Protein AF-A0A522S4I1-F1 (afdb_monomer_lite)

Radius of gyration: 24.03 Å; chains: 1; bounding box: 48×28×62 Å

Foldseek 3Di:
DLVLLVLCLPCVPDPVSPVVSVVVVVVVVVVCVVVPLVVQLLPDDPVCNVVSSVVVVVVVVVCVVCLVVVLVVLCVVPNSNSSSVVVSVVVVVVVVVVVPDDDGQPWDKDKAAQDDQDPDDQVVLQVVLCPFWFFPGWGGDSVRRIIITGGRPVTDDVVVNNVSSVVD

Sequence (168 aa):
LAASQILLGTAPGNLYIVLGADILFFSGFNIMEASLPSLITKTAPPDAKGTASGIYSSSQFLGIFVGGVVGGWAHQAGGAAGLFAFTTALAVVWIVVAASMKPPRYLASKLIRISDRSCEDADTLAARLRRLPGVAEAVVVSEEGLAYLKVDSKIFDPAVAESLVREA

pLDDT: mean 82.64, std 10.59, range [49.53, 96.81]

Structure (mmCIF, N/CA/C/O backbone):
data_AF-A0A522S4I1-F1
#
_entry.id   AF-A0A522S4I1-F1
#
loop_
_atom_site.group_PDB
_atom_site.id
_atom_site.type_symbol
_atom_site.label_atom_id
_atom_site.label_alt_id
_atom_site.label_comp_id
_atom_site.label_asym_id
_atom_site.label_entity_id
_atom_site.label_seq_id
_atom_site.pdbx_PDB_ins_code
_atom_site.Cartn_x
_atom_site.Cartn_y
_atom_site.Cartn_z
_atom_site.occupancy
_atom_site.B_iso_or_equiv
_atom_site.auth_seq_id
_atom_site.auth_comp_id
_atom_site.auth_asym_id
_atom_site.auth_atom_id
_atom_site.pdbx_PDB_model_num
ATOM 1 N N . LEU A 1 1 ? 3.969 7.335 -9.122 1.00 86.00 1 LEU A N 1
ATOM 2 C CA . LEU A 1 1 ? 4.625 6.056 -9.484 1.00 86.00 1 LEU A CA 1
ATOM 3 C C . LEU A 1 1 ? 4.650 5.843 -10.996 1.00 86.00 1 LEU A C 1
ATOM 5 O O . LEU A 1 1 ? 5.721 5.973 -11.557 1.00 86.00 1 LEU A O 1
ATOM 9 N N . ALA A 1 2 ? 3.524 5.620 -11.688 1.00 89.06 2 ALA A N 1
ATOM 10 C CA . ALA A 1 2 ? 3.544 5.431 -13.152 1.00 89.06 2 ALA A CA 1
ATOM 11 C C . ALA A 1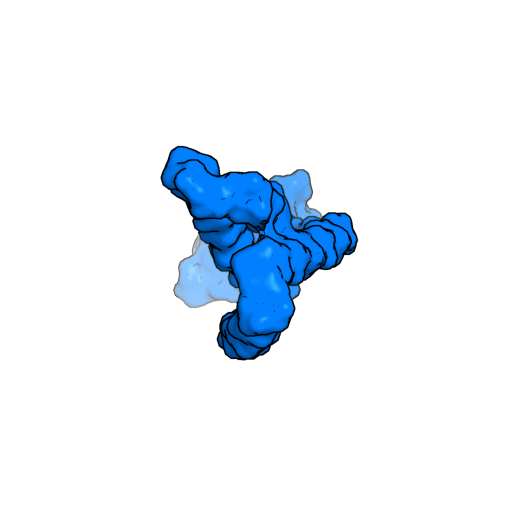 2 ? 4.221 6.599 -13.907 1.00 89.06 2 ALA A C 1
ATOM 13 O O . ALA A 1 2 ? 5.110 6.377 -14.719 1.00 89.06 2 ALA A O 1
ATOM 14 N N . ALA A 1 3 ? 3.884 7.848 -13.562 1.00 89.75 3 ALA A N 1
ATOM 15 C CA . ALA A 1 3 ? 4.497 9.031 -14.173 1.00 89.75 3 ALA A CA 1
ATOM 16 C C . ALA A 1 3 ? 6.024 9.111 -13.977 1.00 89.75 3 ALA A C 1
ATOM 18 O O . ALA A 1 3 ? 6.733 9.472 -14.910 1.00 89.75 3 ALA A O 1
ATOM 19 N N . SER A 1 4 ? 6.546 8.746 -12.798 1.00 90.25 4 SER A N 1
ATOM 20 C CA . SER A 1 4 ? 7.995 8.764 -12.563 1.00 90.25 4 SER A CA 1
ATOM 21 C C . SER A 1 4 ? 8.720 7.666 -13.340 1.00 90.25 4 SER A C 1
ATOM 23 O O . SER A 1 4 ? 9.789 7.925 -13.880 1.00 90.25 4 SER A O 1
ATOM 25 N N . GLN A 1 5 ? 8.125 6.476 -13.475 1.00 88.19 5 GLN A N 1
ATOM 26 C CA . GLN A 1 5 ? 8.699 5.399 -14.293 1.00 88.19 5 GLN A CA 1
ATOM 27 C C . GLN A 1 5 ? 8.731 5.762 -15.787 1.00 88.19 5 GLN A C 1
ATOM 29 O O . GLN A 1 5 ? 9.721 5.494 -16.462 1.00 88.19 5 GLN A O 1
ATOM 34 N N . ILE A 1 6 ? 7.697 6.447 -16.288 1.00 88.06 6 ILE A N 1
ATOM 35 C CA . ILE A 1 6 ? 7.674 6.957 -17.666 1.00 88.06 6 ILE A CA 1
ATOM 36 C C . ILE A 1 6 ? 8.783 7.995 -17.881 1.00 88.06 6 ILE A C 1
ATOM 38 O O . ILE A 1 6 ? 9.507 7.901 -18.869 1.00 88.06 6 ILE A O 1
ATOM 42 N N . LEU A 1 7 ? 8.954 8.954 -16.959 1.00 86.69 7 LEU A N 1
ATOM 43 C CA . LEU A 1 7 ? 10.023 9.960 -17.055 1.00 86.69 7 LEU A CA 1
ATOM 44 C C . LEU A 1 7 ? 11.423 9.329 -17.081 1.00 86.69 7 LEU A C 1
ATOM 46 O O . LEU A 1 7 ? 12.274 9.764 -17.854 1.00 86.69 7 LEU A O 1
ATOM 50 N N . LEU A 1 8 ? 11.659 8.301 -16.262 1.00 85.19 8 LEU A N 1
ATOM 51 C CA . LEU A 1 8 ? 12.936 7.581 -16.248 1.00 85.19 8 LEU A CA 1
ATOM 52 C C . LEU A 1 8 ? 13.189 6.815 -17.556 1.00 85.19 8 LEU A C 1
ATOM 54 O O . LEU A 1 8 ? 14.333 6.706 -17.995 1.00 85.19 8 LEU A O 1
ATOM 58 N N . GLY A 1 9 ? 12.129 6.328 -18.206 1.00 82.44 9 GLY A N 1
ATOM 59 C CA . GLY A 1 9 ? 12.222 5.612 -19.477 1.00 82.44 9 GLY A CA 1
ATOM 60 C C . GLY A 1 9 ? 12.544 6.491 -20.692 1.00 82.44 9 GLY A C 1
ATOM 61 O O . GLY A 1 9 ? 13.127 5.988 -21.650 1.00 82.44 9 GLY A O 1
ATOM 62 N N . THR A 1 10 ? 12.189 7.783 -20.688 1.00 80.88 10 THR A N 1
ATOM 63 C CA . THR A 1 10 ? 12.334 8.650 -21.876 1.00 80.88 10 THR A CA 1
ATOM 64 C C . THR A 1 10 ? 13.685 9.351 -21.993 1.00 80.88 10 THR A C 1
ATOM 66 O O . THR A 1 10 ? 14.103 9.662 -23.108 1.00 80.88 10 THR A O 1
ATOM 69 N N . ALA A 1 11 ? 14.383 9.609 -20.884 1.00 73.12 11 ALA A N 1
ATOM 70 C CA . ALA A 1 11 ? 15.645 10.355 -20.903 1.00 73.12 11 ALA A CA 1
ATOM 71 C C . ALA A 1 11 ? 16.652 9.874 -19.837 1.00 73.12 11 ALA A C 1
ATOM 73 O O . ALA A 1 11 ? 17.042 10.654 -18.963 1.00 73.12 11 ALA A O 1
ATOM 74 N N . PRO A 1 12 ? 17.147 8.622 -19.926 1.00 67.38 12 PRO A N 1
ATOM 75 C CA . PRO A 1 12 ? 18.047 8.037 -18.924 1.00 67.38 12 PRO A CA 1
ATOM 76 C C . PRO A 1 12 ? 19.402 8.759 -18.787 1.00 67.38 12 PRO A C 1
ATOM 78 O O . PRO A 1 12 ? 20.116 8.540 -17.815 1.00 67.38 12 PRO A O 1
ATOM 81 N N . GLY A 1 13 ? 19.771 9.625 -19.739 1.00 75.12 13 GLY A N 1
ATOM 82 C CA . GLY A 1 13 ? 21.031 10.377 -19.724 1.00 75.12 13 GLY A CA 1
ATOM 83 C C . GLY A 1 13 ? 20.967 11.775 -19.095 1.00 75.12 13 GLY A C 1
ATOM 84 O O . GLY A 1 13 ? 22.007 12.417 -18.967 1.00 75.12 13 GLY A O 1
ATOM 85 N N . ASN A 1 14 ? 19.785 12.284 -18.724 1.00 87.38 14 ASN A N 1
ATOM 86 C CA . ASN A 1 14 ? 19.652 13.628 -18.154 1.00 87.38 14 ASN A CA 1
ATOM 87 C C . ASN A 1 14 ? 19.507 13.564 -16.629 1.00 87.38 14 ASN A C 1
ATOM 89 O O . ASN A 1 14 ? 18.448 13.210 -16.110 1.00 87.38 14 ASN A O 1
ATOM 93 N N . LEU A 1 15 ? 20.560 13.979 -15.920 1.00 88.88 15 LEU A N 1
ATOM 94 C CA . LEU A 1 15 ? 20.613 13.968 -14.458 1.00 88.88 15 LEU A CA 1
ATOM 95 C C . LEU A 1 15 ? 19.425 14.695 -13.806 1.00 88.88 15 LEU A C 1
ATOM 97 O O . LEU A 1 15 ? 18.869 14.196 -12.834 1.00 88.88 15 LEU A O 1
ATOM 101 N N . TYR A 1 16 ? 18.998 15.843 -14.341 1.00 90.56 16 TYR A N 1
ATOM 102 C CA . TYR A 1 16 ? 17.886 16.604 -13.763 1.00 90.56 16 TYR A CA 1
ATOM 103 C C . TYR A 1 16 ? 16.550 15.864 -13.887 1.00 90.56 16 TYR A C 1
ATOM 105 O O . TYR A 1 16 ? 15.728 15.928 -12.973 1.00 90.56 16 TYR A O 1
ATOM 113 N N . ILE A 1 17 ? 16.343 15.141 -14.992 1.00 88.88 17 ILE A N 1
ATOM 114 C CA . ILE A 1 17 ? 15.132 14.335 -15.201 1.00 88.88 17 ILE A CA 1
ATOM 115 C C . ILE A 1 17 ? 15.133 13.138 -14.254 1.00 88.88 17 ILE A C 1
ATOM 117 O O . ILE A 1 17 ? 14.112 12.878 -13.622 1.00 88.88 17 ILE A O 1
ATOM 121 N N . VAL A 1 18 ? 16.273 12.458 -14.110 1.00 89.81 18 VAL A N 1
ATOM 122 C CA . VAL A 1 18 ? 16.418 11.328 -13.180 1.00 89.81 18 VAL A CA 1
ATOM 123 C C . VAL A 1 18 ? 16.136 11.774 -11.745 1.00 89.81 18 VAL A C 1
ATOM 125 O O . VAL A 1 18 ? 15.261 11.209 -11.096 1.00 89.81 18 VAL A O 1
ATOM 128 N N . LEU A 1 19 ? 16.775 12.855 -11.285 1.00 92.50 19 LEU A N 1
ATOM 129 C CA . LEU A 1 19 ? 16.555 13.392 -9.938 1.00 92.50 19 LEU A CA 1
ATOM 130 C C . LEU A 1 19 ? 15.096 13.807 -9.707 1.00 92.50 19 L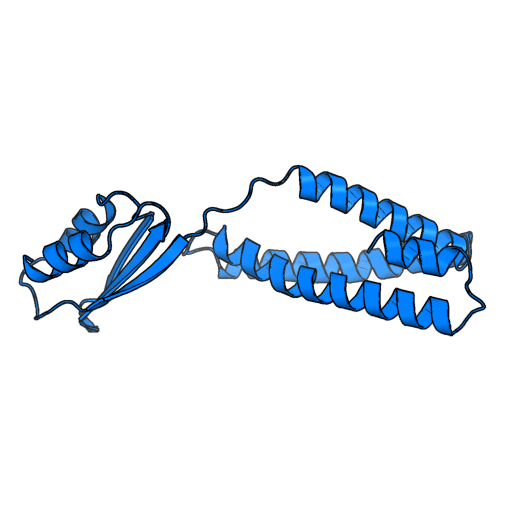EU A C 1
ATOM 132 O O . LEU A 1 19 ? 14.513 13.482 -8.674 1.00 92.50 19 LEU A O 1
ATOM 136 N N . GLY A 1 20 ? 14.484 14.505 -10.668 1.00 92.94 20 GLY A N 1
ATOM 137 C CA . GLY A 1 20 ? 13.079 14.901 -10.571 1.00 92.94 20 GLY A CA 1
ATOM 138 C C . GLY A 1 20 ? 12.130 13.700 -10.520 1.00 92.94 20 GLY A C 1
ATOM 139 O O . GLY A 1 20 ? 11.173 13.691 -9.740 1.00 92.94 20 GLY A O 1
ATOM 140 N N . ALA A 1 21 ? 12.404 12.665 -11.315 1.00 92.12 21 ALA A N 1
ATOM 141 C CA . ALA A 1 21 ? 11.610 11.446 -11.337 1.00 92.12 21 ALA A CA 1
ATOM 142 C C . ALA A 1 21 ? 11.771 10.617 -10.055 1.00 92.12 21 ALA A C 1
ATOM 144 O O . ALA A 1 21 ? 10.770 10.099 -9.554 1.00 92.12 21 ALA A O 1
ATOM 145 N N . ASP A 1 22 ? 12.976 10.546 -9.488 1.00 91.50 22 ASP A N 1
ATOM 146 C CA . ASP A 1 22 ? 13.237 9.870 -8.215 1.00 91.50 22 ASP A CA 1
ATOM 147 C C . ASP A 1 22 ? 12.523 10.564 -7.059 1.00 91.50 22 ASP A C 1
ATOM 149 O O . ASP A 1 22 ? 11.850 9.898 -6.273 1.00 91.50 22 ASP A O 1
ATOM 153 N N . ILE A 1 23 ? 12.568 11.899 -6.992 1.00 95.19 23 ILE A N 1
ATOM 154 C CA . ILE A 1 23 ? 11.800 12.662 -5.995 1.00 95.19 23 ILE A CA 1
ATOM 155 C C . ILE A 1 23 ? 10.311 12.326 -6.120 1.00 95.19 23 ILE A C 1
ATOM 157 O O . ILE A 1 23 ? 9.669 11.962 -5.134 1.00 95.19 23 ILE A O 1
ATOM 161 N N . LEU A 1 24 ? 9.763 12.369 -7.337 1.00 94.19 24 LEU A N 1
ATOM 162 C CA . LEU A 1 24 ? 8.359 12.043 -7.579 1.00 94.19 24 LEU A CA 1
ATOM 163 C C . LEU A 1 24 ? 8.020 10.588 -7.206 1.00 94.19 24 LEU A C 1
ATOM 165 O O . LEU A 1 24 ? 6.930 10.311 -6.690 1.00 94.19 24 LEU A O 1
ATOM 169 N N . PHE A 1 25 ? 8.933 9.651 -7.466 1.00 93.75 25 PHE A N 1
ATOM 170 C CA . PHE A 1 25 ? 8.782 8.253 -7.082 1.00 93.75 25 PHE A CA 1
ATOM 171 C C . PHE A 1 25 ? 8.767 8.099 -5.561 1.00 93.75 25 PHE A C 1
ATOM 173 O O . PHE A 1 25 ? 7.787 7.578 -5.030 1.00 93.75 25 PHE A O 1
ATOM 180 N N . PHE A 1 26 ? 9.796 8.590 -4.868 1.00 93.81 26 PHE A N 1
ATOM 181 C CA . PHE A 1 26 ? 9.931 8.462 -3.420 1.00 93.81 26 PHE A CA 1
ATOM 182 C C . PHE A 1 26 ? 8.812 9.178 -2.675 1.00 93.81 26 PHE A C 1
ATOM 184 O O . PHE A 1 26 ? 8.279 8.608 -1.727 1.00 93.81 26 PHE A O 1
ATOM 191 N N . SER A 1 27 ? 8.394 10.372 -3.097 1.00 94.94 27 SER A N 1
ATOM 192 C CA . SER A 1 27 ? 7.253 11.050 -2.472 1.00 94.94 27 SER A CA 1
ATOM 193 C C . SER A 1 27 ? 5.976 10.215 -2.581 1.00 94.94 27 SER A C 1
ATOM 195 O O . SER A 1 27 ? 5.300 9.988 -1.579 1.00 94.94 27 SER A O 1
ATOM 197 N N . GLY A 1 28 ? 5.663 9.697 -3.774 1.00 92.25 28 GLY A N 1
ATOM 198 C CA . GLY A 1 28 ? 4.491 8.840 -3.966 1.00 92.25 28 GLY A CA 1
ATOM 199 C C . GLY A 1 28 ? 4.587 7.515 -3.204 1.00 92.25 28 GLY A C 1
ATOM 200 O O . GLY A 1 28 ? 3.603 7.073 -2.614 1.00 92.25 28 GLY A O 1
ATOM 201 N N . PHE A 1 29 ? 5.771 6.903 -3.193 1.00 92.06 29 PHE A N 1
ATOM 202 C CA . PHE A 1 29 ? 6.043 5.660 -2.481 1.00 92.06 29 PHE A CA 1
ATOM 203 C C . PHE A 1 29 ? 5.883 5.829 -0.969 1.00 92.06 29 PHE A C 1
ATOM 205 O O . PHE A 1 29 ? 5.112 5.086 -0.379 1.00 92.06 29 PHE A O 1
ATOM 212 N N . ASN A 1 30 ? 6.507 6.842 -0.360 1.00 93.50 30 ASN A N 1
ATOM 213 C CA . ASN A 1 30 ? 6.418 7.088 1.084 1.00 93.50 30 ASN A CA 1
ATOM 214 C C . ASN A 1 30 ? 4.974 7.350 1.534 1.00 93.50 30 ASN A C 1
ATOM 216 O O . ASN A 1 30 ? 4.536 6.834 2.561 1.00 93.50 30 ASN A O 1
ATOM 220 N N . ILE A 1 31 ? 4.202 8.118 0.754 1.00 92.25 31 ILE A N 1
ATOM 221 C CA . ILE A 1 31 ? 2.781 8.350 1.054 1.00 92.25 31 ILE A CA 1
ATOM 222 C C . ILE A 1 31 ? 2.006 7.028 1.013 1.00 92.25 31 ILE A C 1
ATOM 224 O O . ILE A 1 31 ? 1.209 6.746 1.910 1.00 92.25 31 ILE A O 1
ATOM 228 N N . MET A 1 32 ? 2.230 6.212 -0.018 1.00 90.00 32 MET A N 1
ATOM 229 C CA . MET A 1 32 ? 1.557 4.923 -0.173 1.00 90.00 32 MET A CA 1
ATOM 230 C C . MET A 1 32 ? 1.960 3.930 0.927 1.00 90.00 32 MET A C 1
ATOM 232 O O . MET A 1 32 ? 1.088 3.289 1.513 1.00 90.00 32 MET A O 1
ATOM 236 N N . GLU A 1 33 ? 3.249 3.851 1.251 1.00 90.44 33 GLU A N 1
ATOM 237 C CA . GLU A 1 33 ? 3.807 2.985 2.291 1.00 90.44 33 GLU A CA 1
ATOM 238 C C . GLU A 1 33 ? 3.299 3.366 3.683 1.00 90.44 33 GLU A C 1
ATOM 240 O O . GLU A 1 33 ? 2.972 2.482 4.467 1.00 90.44 33 GLU A O 1
ATOM 245 N N . ALA A 1 34 ? 3.133 4.657 3.981 1.00 88.50 34 ALA A N 1
ATOM 246 C CA . ALA A 1 34 ? 2.512 5.092 5.232 1.00 88.50 34 ALA A CA 1
ATOM 247 C C . ALA A 1 34 ? 0.995 4.814 5.265 1.00 88.50 34 ALA A C 1
ATOM 249 O O . ALA A 1 34 ? 0.419 4.526 6.319 1.00 88.50 34 ALA A O 1
ATOM 250 N N . SER A 1 35 ? 0.326 4.893 4.112 1.00 88.00 35 SER A N 1
ATOM 251 C CA . SER A 1 35 ? -1.133 4.766 4.025 1.00 88.00 35 SER A CA 1
ATOM 252 C C . SER A 1 35 ? -1.614 3.315 4.107 1.00 88.00 35 SER A C 1
ATOM 254 O O . SER A 1 35 ? -2.602 3.046 4.788 1.00 88.00 35 SER A O 1
ATOM 256 N N . LEU A 1 36 ? -0.938 2.365 3.453 1.00 87.62 36 LEU A N 1
ATOM 257 C CA . LEU A 1 36 ? -1.388 0.967 3.369 1.00 87.62 36 LEU A CA 1
ATOM 258 C C . LEU A 1 36 ? -1.500 0.259 4.739 1.00 87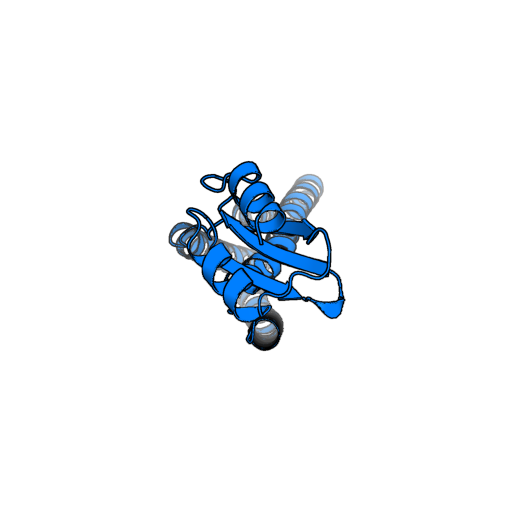.62 36 LEU A C 1
ATOM 260 O O . LEU A 1 36 ? -2.580 -0.265 5.029 1.00 87.62 36 LEU A O 1
ATOM 264 N N . PRO A 1 37 ? -0.490 0.296 5.633 1.00 86.31 37 PRO A N 1
ATOM 265 C CA . PRO A 1 37 ? -0.596 -0.285 6.973 1.00 86.31 37 PRO A CA 1
ATOM 266 C C . PRO A 1 37 ? -1.690 0.392 7.806 1.00 86.31 37 PRO A C 1
ATOM 268 O O . PRO A 1 37 ? -2.419 -0.263 8.557 1.00 86.31 37 PRO A O 1
ATOM 271 N N . SER A 1 38 ? -1.849 1.713 7.650 1.00 86.12 38 SER A N 1
ATOM 272 C CA . SER A 1 38 ? -2.908 2.466 8.330 1.00 86.12 38 SER A CA 1
ATOM 273 C C . SER A 1 38 ? -4.295 2.007 7.880 1.00 86.12 38 SER A C 1
ATOM 275 O O . SER A 1 38 ? -5.184 1.819 8.709 1.00 86.12 38 SER A O 1
ATOM 277 N N . LEU A 1 39 ? -4.490 1.786 6.579 1.00 84.94 39 LEU A N 1
ATOM 278 C CA . LEU A 1 39 ? -5.757 1.307 6.030 1.00 84.94 39 LEU A CA 1
ATOM 279 C C . LEU A 1 39 ? -6.068 -0.112 6.511 1.00 84.94 39 LEU A C 1
ATOM 281 O O . LEU A 1 39 ? -7.184 -0.354 6.961 1.00 84.94 39 LEU A O 1
ATOM 285 N N . ILE A 1 40 ? -5.083 -1.012 6.489 1.00 86.94 40 ILE A N 1
ATOM 286 C CA . ILE A 1 40 ? -5.240 -2.411 6.918 1.00 86.94 40 ILE A CA 1
ATOM 287 C C . ILE A 1 40 ? -5.619 -2.498 8.396 1.00 86.94 40 ILE A C 1
ATOM 289 O O . ILE A 1 40 ? -6.543 -3.218 8.763 1.00 86.94 40 ILE A O 1
ATOM 293 N N . THR A 1 41 ? -4.963 -1.723 9.259 1.00 82.00 41 THR A N 1
ATOM 294 C CA . THR A 1 41 ? -5.279 -1.725 10.698 1.00 82.00 41 THR A CA 1
ATOM 295 C C . THR A 1 41 ? -6.602 -1.027 11.031 1.00 82.00 41 THR A C 1
ATOM 297 O O . THR A 1 41 ? -7.196 -1.323 12.072 1.00 82.00 41 THR A O 1
ATOM 300 N N . LYS A 1 42 ? -7.088 -0.127 10.162 1.00 76.25 42 LYS A N 1
ATOM 301 C CA . LYS A 1 42 ? -8.411 0.515 10.279 1.00 76.25 42 LYS A CA 1
ATOM 302 C C . LYS A 1 42 ? -9.561 -0.364 9.790 1.00 76.25 42 LYS A C 1
ATOM 304 O O . LYS A 1 42 ? -10.666 -0.216 10.302 1.00 76.25 42 LYS A O 1
ATOM 309 N N . THR A 1 43 ? -9.331 -1.231 8.807 1.00 78.12 43 THR A N 1
ATOM 310 C CA . THR A 1 43 ? -10.354 -2.148 8.275 1.00 78.12 43 THR A CA 1
ATOM 311 C C . THR A 1 43 ? -10.367 -3.502 8.976 1.00 78.12 43 THR A C 1
ATOM 313 O O . THR A 1 43 ? -11.376 -4.201 8.913 1.00 78.12 43 THR A O 1
ATOM 316 N N . ALA A 1 44 ? -9.279 -3.871 9.656 1.00 80.31 44 ALA A N 1
ATOM 317 C CA . ALA A 1 44 ? -9.202 -5.109 10.414 1.00 80.31 44 ALA A CA 1
ATOM 318 C C . ALA A 1 44 ? -10.110 -5.089 11.666 1.00 80.31 44 ALA A C 1
ATOM 320 O O . ALA A 1 44 ? -10.167 -4.071 12.370 1.00 80.31 44 ALA A O 1
ATOM 321 N N . PRO A 1 45 ? -10.758 -6.226 11.992 1.00 72.50 45 PRO A N 1
ATOM 322 C CA . PRO A 1 45 ? -11.425 -6.437 13.275 1.00 72.50 45 PRO A CA 1
ATOM 323 C C . PRO A 1 45 ? -10.488 -6.142 14.462 1.00 72.50 45 PRO A C 1
ATOM 325 O O . PRO A 1 45 ? -9.284 -6.395 14.348 1.00 72.50 45 PRO A O 1
ATOM 328 N N . PRO A 1 46 ? -10.990 -5.614 15.597 1.00 71.75 46 PRO A N 1
ATOM 329 C CA . PRO A 1 46 ? -10.159 -5.244 16.749 1.00 71.75 46 PRO A CA 1
ATOM 330 C C . PRO A 1 46 ? -9.259 -6.372 17.266 1.00 71.75 46 PRO A C 1
ATOM 332 O O . PRO A 1 46 ? -8.109 -6.118 17.619 1.00 71.75 46 PRO A O 1
ATOM 335 N N . ASP A 1 47 ? -9.775 -7.595 17.257 1.00 78.69 47 ASP A N 1
ATOM 336 C CA . ASP A 1 47 ? -9.143 -8.846 17.677 1.00 78.69 47 ASP A CA 1
ATOM 337 C C . ASP A 1 47 ? -8.131 -9.398 16.656 1.00 78.69 47 ASP A C 1
ATOM 339 O O . ASP A 1 47 ? -7.222 -10.139 17.023 1.00 78.69 47 ASP A O 1
ATOM 343 N N . ALA A 1 48 ? -8.225 -8.995 15.385 1.00 80.75 48 ALA A N 1
ATOM 344 C CA . ALA A 1 48 ? -7.398 -9.515 14.293 1.00 80.75 48 ALA A CA 1
ATOM 345 C C . ALA A 1 48 ? -6.378 -8.507 13.730 1.00 80.75 48 ALA A C 1
ATOM 347 O O . ALA A 1 48 ? -5.714 -8.793 12.729 1.00 80.75 48 ALA A O 1
ATOM 348 N N . LYS A 1 49 ? -6.205 -7.333 14.355 1.00 82.06 49 LYS A N 1
ATOM 349 C CA . LYS A 1 49 ? -5.264 -6.295 13.884 1.00 82.06 49 LYS A CA 1
ATOM 350 C C . LYS A 1 49 ? -3.824 -6.798 13.747 1.00 82.06 49 LYS A C 1
ATOM 352 O O . LYS A 1 49 ? -3.158 -6.468 12.767 1.00 82.06 49 LYS A O 1
ATOM 357 N N . GLY A 1 50 ? -3.360 -7.606 14.706 1.00 85.25 50 GLY A N 1
ATOM 358 C CA . GLY A 1 50 ? -2.021 -8.203 14.679 1.00 85.25 50 GLY A CA 1
ATOM 359 C C . GLY A 1 50 ? -1.839 -9.154 13.495 1.00 85.25 50 GLY A C 1
ATOM 360 O O . GLY A 1 50 ? -0.885 -9.016 12.734 1.00 85.25 50 GLY A O 1
ATOM 361 N N . THR A 1 51 ? -2.806 -10.049 13.272 1.00 88.19 51 THR A N 1
ATOM 362 C CA . THR A 1 51 ? -2.816 -10.973 12.127 1.00 88.19 51 THR A CA 1
ATOM 363 C C . THR A 1 51 ? -2.855 -10.227 10.797 1.00 88.19 51 THR A C 1
ATOM 365 O O . THR A 1 51 ? -2.093 -10.553 9.889 1.00 88.19 51 THR A O 1
ATOM 368 N N . ALA A 1 52 ? -3.684 -9.185 10.683 1.00 88.00 52 ALA A N 1
ATOM 369 C CA . ALA A 1 52 ? -3.763 -8.359 9.480 1.00 88.00 52 ALA A CA 1
ATOM 370 C C . ALA A 1 52 ? -2.428 -7.654 9.178 1.00 88.00 52 ALA A C 1
ATOM 372 O O . ALA A 1 52 ? -1.973 -7.654 8.034 1.00 88.00 52 ALA A O 1
ATOM 373 N N . SER A 1 53 ? -1.765 -7.118 10.209 1.00 88.25 53 SER A N 1
ATOM 374 C CA . SER A 1 53 ? -0.422 -6.545 10.073 1.00 88.25 53 SER A CA 1
ATOM 375 C C . SER A 1 53 ? 0.615 -7.597 9.668 1.00 88.25 53 SER A C 1
ATOM 377 O O . SER A 1 53 ? 1.472 -7.314 8.836 1.00 88.25 53 SER A O 1
ATOM 379 N N . GLY A 1 54 ? 0.527 -8.815 10.210 1.00 91.50 54 GLY A N 1
ATOM 380 C CA . GLY A 1 54 ? 1.408 -9.925 9.840 1.00 91.50 54 GLY A CA 1
ATOM 381 C C . GLY A 1 54 ? 1.262 -10.322 8.369 1.00 91.50 54 GLY A C 1
ATOM 382 O O . GLY A 1 54 ? 2.258 -10.384 7.650 1.00 91.50 54 GLY A O 1
ATOM 383 N N . ILE A 1 55 ? 0.024 -10.503 7.893 1.00 92.94 55 ILE A N 1
ATOM 384 C CA . ILE A 1 55 ? -0.271 -10.810 6.481 1.00 92.94 55 ILE A CA 1
ATOM 385 C C . ILE A 1 55 ? 0.261 -9.704 5.562 1.00 92.94 55 ILE A C 1
ATOM 387 O O . ILE A 1 55 ? 0.840 -10.006 4.514 1.00 92.94 55 ILE A O 1
ATOM 391 N N . TYR A 1 56 ? 0.104 -8.435 5.955 1.00 91.81 56 TYR A N 1
ATOM 392 C CA . TYR A 1 56 ? 0.671 -7.307 5.217 1.00 91.81 56 TYR A CA 1
ATOM 393 C C . TYR A 1 56 ? 2.194 -7.416 5.094 1.00 91.81 56 TYR A C 1
ATOM 395 O O . TYR A 1 56 ? 2.709 -7.385 3.978 1.00 91.81 56 TYR A O 1
ATOM 403 N N . SER A 1 57 ? 2.911 -7.612 6.204 1.00 92.94 57 SER A N 1
ATOM 404 C CA . SER A 1 57 ? 4.373 -7.725 6.187 1.00 92.94 57 SER A CA 1
ATOM 405 C C . SER A 1 57 ? 4.855 -8.928 5.373 1.00 92.94 57 SER A C 1
ATOM 407 O O . SER A 1 57 ? 5.776 -8.790 4.569 1.00 92.94 57 SER A O 1
ATOM 409 N N . SER A 1 58 ? 4.215 -10.095 5.500 1.00 95.50 58 SER A N 1
ATOM 410 C CA . SER A 1 58 ? 4.541 -11.265 4.671 1.00 95.50 58 SER A CA 1
ATOM 411 C C . SER A 1 58 ? 4.330 -10.989 3.181 1.00 95.50 58 SER A C 1
ATOM 413 O O . SER A 1 58 ? 5.185 -11.332 2.364 1.00 95.50 58 SER A O 1
ATOM 415 N N . SER A 1 59 ? 3.230 -10.319 2.827 1.00 95.25 59 SER A N 1
ATOM 416 C CA . SER A 1 59 ? 2.945 -9.920 1.444 1.00 95.25 59 SER A CA 1
ATOM 417 C C . SER A 1 59 ? 3.954 -8.890 0.928 1.00 95.25 59 SER A C 1
ATOM 419 O O . SER A 1 59 ? 4.353 -8.959 -0.232 1.00 95.25 59 SER A O 1
ATOM 421 N N . GLN A 1 60 ? 4.411 -7.968 1.782 1.00 94.50 60 GLN A N 1
ATOM 422 C CA . GLN A 1 60 ? 5.433 -6.975 1.446 1.00 94.50 60 GLN A CA 1
ATOM 423 C C . GLN A 1 60 ? 6.772 -7.648 1.137 1.00 94.50 60 GLN A C 1
ATOM 425 O O . GLN A 1 60 ? 7.357 -7.380 0.089 1.00 94.50 60 GLN A O 1
ATOM 430 N N . PHE A 1 61 ? 7.235 -8.565 1.991 1.00 94.88 61 PHE A N 1
ATOM 431 C CA . PHE A 1 61 ? 8.473 -9.308 1.740 1.00 94.88 61 PHE A CA 1
ATOM 432 C C . PHE A 1 61 ? 8.379 -10.184 0.492 1.00 94.88 61 PHE A C 1
ATOM 434 O O . PHE A 1 61 ? 9.322 -10.219 -0.300 1.00 94.88 61 PHE A O 1
ATOM 441 N N . LEU A 1 62 ? 7.233 -10.835 0.270 1.00 96.81 62 LEU A N 1
ATOM 442 C CA . LEU A 1 62 ? 6.990 -11.588 -0.957 1.00 96.81 62 LEU A CA 1
ATOM 443 C C . LEU A 1 62 ? 7.043 -10.674 -2.188 1.00 96.81 62 LEU A C 1
ATOM 445 O O . LEU A 1 62 ? 7.684 -11.018 -3.178 1.00 96.81 62 LEU A O 1
ATOM 449 N N . GLY A 1 63 ? 6.418 -9.498 -2.117 1.00 94.88 63 GLY A N 1
ATOM 450 C CA . GLY A 1 63 ? 6.448 -8.497 -3.179 1.00 94.88 63 GLY A CA 1
ATOM 451 C C . GLY A 1 63 ? 7.858 -7.982 -3.471 1.00 94.88 63 GLY A C 1
ATOM 452 O O . GLY A 1 63 ? 8.230 -7.884 -4.636 1.00 94.88 63 GLY A O 1
ATOM 453 N N . ILE A 1 64 ? 8.669 -7.718 -2.441 1.00 95.19 64 ILE A N 1
ATOM 454 C CA . ILE A 1 64 ? 10.080 -7.321 -2.592 1.00 95.19 64 ILE A CA 1
ATOM 455 C C . ILE A 1 64 ? 10.876 -8.438 -3.276 1.00 95.19 64 ILE A C 1
ATOM 457 O O . ILE A 1 64 ? 11.623 -8.173 -4.217 1.00 95.19 64 ILE A O 1
ATOM 461 N N . PHE A 1 65 ? 10.691 -9.688 -2.844 1.00 96.81 65 PHE A N 1
ATOM 462 C CA . PHE A 1 65 ? 11.382 -10.838 -3.423 1.00 96.81 65 PHE A CA 1
ATOM 463 C C . PHE A 1 65 ? 11.005 -11.052 -4.896 1.00 96.81 65 PHE A C 1
ATOM 465 O O . PHE A 1 65 ? 11.873 -11.049 -5.769 1.00 96.81 65 PHE A O 1
ATOM 472 N N . VAL A 1 66 ? 9.707 -11.184 -5.189 1.00 96.50 66 VAL A N 1
ATOM 473 C CA . VAL A 1 66 ? 9.206 -11.397 -6.555 1.00 96.50 66 VAL A CA 1
ATOM 474 C C . VAL A 1 66 ? 9.537 -10.197 -7.440 1.00 96.50 66 VAL A C 1
ATOM 476 O O . VAL A 1 66 ? 9.984 -10.378 -8.570 1.00 96.50 66 VAL A O 1
ATOM 479 N N . GLY A 1 67 ? 9.384 -8.977 -6.927 1.00 94.50 67 GLY A N 1
ATOM 480 C CA . GLY A 1 67 ? 9.734 -7.749 -7.633 1.00 94.50 67 GLY A CA 1
ATOM 481 C C . GLY A 1 67 ? 11.220 -7.676 -7.982 1.00 94.50 67 GLY A C 1
ATOM 482 O O . GLY A 1 67 ? 11.555 -7.303 -9.104 1.00 94.50 67 GLY A O 1
ATOM 483 N N . GLY A 1 68 ? 12.106 -8.095 -7.075 1.00 94.12 68 GLY A N 1
ATOM 484 C CA . GLY A 1 68 ? 13.545 -8.174 -7.329 1.00 94.12 68 GLY A CA 1
ATOM 485 C C . GLY A 1 68 ? 13.901 -9.197 -8.411 1.00 94.12 68 GLY A C 1
ATOM 486 O O . GLY A 1 68 ? 14.641 -8.875 -9.339 1.00 94.12 68 GLY A O 1
ATOM 487 N N . VAL A 1 69 ? 13.335 -10.407 -8.340 1.00 96.12 69 VAL A N 1
ATOM 488 C CA . VAL A 1 69 ? 13.596 -11.474 -9.325 1.00 96.12 69 VAL A CA 1
ATOM 489 C C . VAL A 1 69 ? 13.039 -11.108 -10.702 1.00 96.12 69 VAL A C 1
ATOM 491 O O . VAL A 1 69 ? 13.766 -11.145 -11.695 1.00 96.12 69 VAL A O 1
ATOM 494 N N . VAL A 1 70 ? 11.762 -10.723 -10.777 1.00 95.31 70 VAL A N 1
ATOM 495 C CA . VAL A 1 70 ? 11.096 -10.398 -12.048 1.00 95.31 70 VAL A CA 1
ATOM 496 C C . VAL A 1 70 ? 11.635 -9.093 -12.631 1.00 95.31 70 VAL A C 1
ATOM 498 O O . VAL A 1 70 ? 11.835 -9.008 -13.840 1.00 95.31 70 VAL A O 1
ATOM 501 N N . GLY A 1 71 ? 11.936 -8.098 -11.794 1.00 93.69 71 GLY A N 1
ATOM 502 C CA . GLY A 1 71 ? 12.580 -6.856 -12.222 1.00 93.69 71 GLY A CA 1
ATOM 503 C C . GLY A 1 71 ? 13.989 -7.094 -12.766 1.00 93.69 71 GLY A C 1
ATOM 504 O O . GLY A 1 71 ? 14.329 -6.580 -13.830 1.00 93.69 71 GLY A O 1
ATOM 505 N N . GLY A 1 72 ? 14.787 -7.933 -12.099 1.00 93.31 72 GLY A N 1
ATOM 506 C CA . GLY A 1 72 ? 16.107 -8.337 -12.588 1.00 93.31 72 GLY A CA 1
ATOM 507 C C . GLY A 1 72 ? 16.032 -9.057 -13.935 1.00 93.31 72 GLY A C 1
ATOM 508 O O . GLY A 1 72 ? 16.780 -8.725 -14.855 1.00 93.31 72 GLY A O 1
ATOM 509 N N . TRP A 1 73 ? 15.078 -9.979 -14.089 1.00 94.69 73 TRP A N 1
ATOM 510 C CA . TRP A 1 73 ? 14.825 -10.655 -15.362 1.00 94.69 73 TRP A CA 1
ATOM 511 C C . TRP A 1 73 ? 14.378 -9.684 -16.468 1.00 94.69 73 TRP A C 1
ATOM 513 O O . TRP A 1 73 ? 14.921 -9.722 -17.571 1.00 94.69 73 TRP A O 1
ATOM 523 N N . ALA A 1 74 ? 13.453 -8.765 -16.173 1.00 93.44 74 ALA A N 1
ATOM 524 C CA . ALA A 1 74 ? 12.999 -7.746 -17.123 1.00 93.44 74 ALA A CA 1
ATOM 525 C C . ALA A 1 74 ? 14.148 -6.827 -17.569 1.00 93.44 74 ALA A C 1
ATOM 527 O O . ALA A 1 74 ? 14.261 -6.499 -18.753 1.00 93.44 74 ALA A O 1
ATOM 528 N N . HIS A 1 75 ? 15.038 -6.465 -16.641 1.00 93.69 75 HIS A N 1
ATOM 529 C CA . HIS A 1 75 ? 16.248 -5.710 -16.949 1.00 93.69 75 HIS A CA 1
ATOM 530 C C . HIS A 1 75 ? 17.233 -6.517 -17.809 1.00 93.69 75 HIS A C 1
ATOM 532 O O . HIS A 1 75 ? 17.835 -5.972 -18.729 1.00 93.69 75 HIS A O 1
ATOM 538 N N . GLN A 1 76 ? 17.391 -7.818 -17.561 1.00 93.62 76 GLN A N 1
ATOM 539 C CA . GLN A 1 76 ? 18.264 -8.668 -18.374 1.00 93.62 76 GLN A CA 1
ATOM 540 C C . GLN A 1 76 ? 17.729 -8.856 -19.804 1.00 93.62 76 GLN A C 1
ATOM 542 O O . GLN A 1 76 ? 18.512 -8.857 -20.751 1.00 93.62 76 GLN A O 1
ATOM 547 N N . ALA A 1 77 ? 16.411 -8.998 -19.966 1.00 92.81 77 ALA A N 1
ATOM 548 C CA . ALA A 1 77 ? 15.776 -9.229 -21.262 1.00 92.81 77 ALA A CA 1
ATOM 549 C C . ALA A 1 77 ? 15.645 -7.956 -22.118 1.00 92.81 77 ALA A C 1
ATOM 551 O O . ALA A 1 77 ? 15.780 -8.026 -23.338 1.00 92.81 77 ALA A O 1
ATOM 552 N N . GLY A 1 78 ? 15.365 -6.803 -21.499 1.00 86.75 78 GLY A N 1
ATOM 553 C CA . GLY A 1 78 ? 15.038 -5.556 -22.206 1.00 86.75 78 GLY A CA 1
ATOM 554 C C . GLY A 1 78 ? 15.820 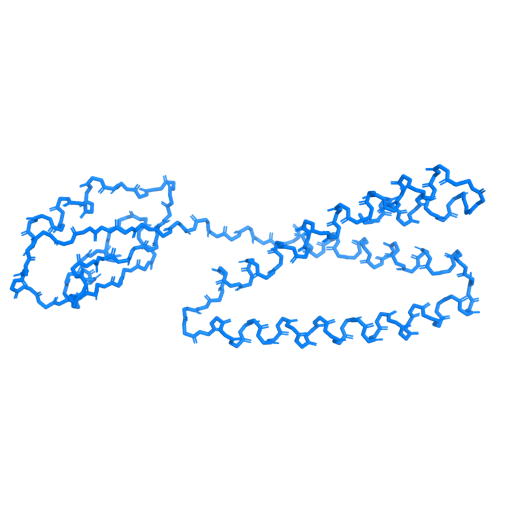-4.320 -21.752 1.00 86.75 78 GLY A C 1
ATOM 555 O O . GLY A 1 78 ? 15.459 -3.201 -22.125 1.00 86.75 78 GLY A O 1
ATOM 556 N N . GLY A 1 79 ? 16.857 -4.488 -20.930 1.00 90.56 79 GLY A N 1
ATOM 557 C CA . GLY A 1 79 ? 17.627 -3.386 -20.354 1.00 90.56 79 GLY A CA 1
ATOM 558 C C . GLY A 1 79 ? 16.787 -2.473 -19.455 1.00 90.56 79 GLY A C 1
ATOM 559 O O . GLY A 1 79 ? 15.725 -2.844 -18.949 1.00 90.56 79 GLY A O 1
ATOM 560 N N . ALA A 1 80 ? 17.243 -1.230 -19.293 1.00 87.12 80 ALA A N 1
ATOM 561 C CA . ALA A 1 80 ? 16.528 -0.212 -18.522 1.00 87.12 80 ALA A CA 1
ATOM 562 C C . ALA A 1 80 ? 15.119 0.073 -19.078 1.00 87.12 80 ALA A C 1
ATOM 564 O O . ALA A 1 80 ? 14.171 0.227 -18.311 1.00 87.12 80 ALA A O 1
ATOM 565 N N . ALA A 1 81 ? 14.958 0.087 -20.405 1.00 86.94 81 ALA A N 1
ATOM 566 C CA . ALA A 1 81 ? 13.665 0.326 -21.044 1.00 86.94 81 ALA A CA 1
ATOM 567 C C . ALA A 1 81 ? 12.652 -0.787 -20.727 1.00 86.94 81 ALA A C 1
ATOM 569 O O . ALA A 1 81 ? 11.509 -0.492 -20.379 1.00 86.94 81 ALA A O 1
ATOM 570 N N . GLY A 1 82 ? 13.075 -2.056 -20.786 1.00 87.88 82 GLY A N 1
ATOM 571 C CA . GLY A 1 82 ? 12.239 -3.201 -20.414 1.00 87.88 82 GLY A CA 1
ATOM 572 C C . GLY A 1 82 ? 11.817 -3.168 -18.945 1.00 87.88 82 GLY A C 1
ATOM 573 O O . GLY A 1 82 ? 10.644 -3.385 -18.637 1.00 87.88 82 GLY A O 1
ATOM 574 N N . LEU A 1 83 ? 12.743 -2.816 -18.047 1.00 91.50 83 LEU A N 1
ATOM 575 C CA . LEU A 1 83 ? 12.451 -2.652 -16.623 1.00 91.50 83 LEU A CA 1
ATOM 576 C C . LEU A 1 83 ? 11.415 -1.544 -16.376 1.00 91.50 83 LEU A C 1
ATOM 578 O O . LEU A 1 83 ? 10.407 -1.797 -15.716 1.00 91.50 83 LEU A O 1
ATOM 582 N N . PHE A 1 84 ? 11.620 -0.344 -16.931 1.00 90.56 84 PHE A N 1
ATOM 583 C CA . PHE A 1 84 ? 10.697 0.779 -16.731 1.00 90.56 84 PHE A CA 1
ATOM 584 C C . PHE A 1 84 ? 9.334 0.557 -17.390 1.00 90.56 84 PHE A C 1
ATOM 586 O O . PHE A 1 84 ? 8.311 0.973 -16.841 1.00 90.56 84 PHE A O 1
ATOM 593 N N . ALA A 1 85 ? 9.279 -0.131 -18.533 1.00 90.31 85 ALA A N 1
ATOM 594 C CA . ALA A 1 85 ? 8.015 -0.530 -19.146 1.00 90.31 85 ALA A CA 1
ATOM 595 C C . ALA A 1 85 ? 7.239 -1.499 -18.238 1.00 90.31 85 ALA A C 1
ATOM 597 O O . ALA A 1 85 ? 6.042 -1.306 -18.006 1.00 90.31 85 ALA A O 1
ATOM 598 N N . PHE A 1 86 ? 7.924 -2.495 -17.669 1.00 93.06 86 PHE A N 1
ATOM 599 C CA . PHE A 1 86 ? 7.326 -3.456 -16.744 1.00 93.06 86 PHE A CA 1
ATOM 600 C C . PHE A 1 86 ? 6.802 -2.787 -15.463 1.00 93.06 86 PHE A C 1
ATOM 602 O O . PHE A 1 86 ? 5.640 -2.981 -15.094 1.00 93.06 86 PHE A O 1
ATOM 609 N N . THR A 1 87 ? 7.610 -1.953 -14.803 1.00 92.12 87 THR A N 1
ATOM 610 C CA . THR A 1 87 ? 7.192 -1.256 -13.574 1.00 92.12 87 THR A CA 1
ATOM 611 C C . THR A 1 87 ? 6.082 -0.238 -13.839 1.00 92.12 87 THR A C 1
ATOM 613 O O . THR A 1 87 ? 5.189 -0.078 -13.005 1.00 92.12 87 THR A O 1
ATOM 616 N N . THR A 1 88 ? 6.075 0.409 -15.011 1.00 93.06 88 THR A N 1
ATOM 617 C CA . THR A 1 88 ? 4.970 1.278 -15.445 1.00 93.06 88 THR A CA 1
ATOM 618 C C . THR A 1 88 ? 3.679 0.482 -15.602 1.00 93.06 88 THR A C 1
ATOM 620 O O . THR A 1 88 ? 2.655 0.887 -15.052 1.00 93.06 88 THR A O 1
ATOM 623 N N . ALA A 1 89 ? 3.716 -0.663 -16.293 1.00 93.62 89 ALA A N 1
ATOM 624 C CA . ALA A 1 89 ? 2.546 -1.524 -16.459 1.00 93.62 89 ALA A CA 1
ATOM 625 C C . ALA A 1 89 ? 1.996 -1.988 -15.102 1.00 93.62 89 ALA A C 1
ATOM 627 O O . ALA A 1 89 ? 0.794 -1.887 -14.855 1.00 93.62 89 ALA A O 1
ATOM 628 N N . LEU A 1 90 ? 2.874 -2.404 -14.184 1.00 93.81 90 LEU A N 1
ATOM 629 C CA . LEU A 1 90 ? 2.482 -2.809 -12.835 1.00 93.81 90 LEU A CA 1
ATOM 630 C C . LEU A 1 90 ? 1.853 -1.650 -12.042 1.00 93.81 90 LEU A C 1
ATOM 632 O O . LEU A 1 90 ? 0.834 -1.834 -11.377 1.00 93.81 90 LEU A O 1
ATOM 636 N N . ALA A 1 91 ? 2.407 -0.438 -12.153 1.00 92.69 91 ALA A N 1
ATOM 637 C CA . ALA A 1 91 ? 1.842 0.751 -11.519 1.00 92.69 91 ALA A CA 1
ATOM 638 C C . ALA A 1 91 ? 0.466 1.125 -12.098 1.00 92.69 91 ALA A C 1
ATOM 640 O O . ALA A 1 91 ? -0.410 1.556 -11.350 1.00 92.69 91 ALA A O 1
ATOM 641 N N . VAL A 1 92 ? 0.250 0.945 -13.405 1.00 93.62 92 VAL A N 1
ATOM 642 C CA . VAL A 1 92 ? -1.057 1.161 -14.048 1.00 93.62 92 VAL A CA 1
ATOM 643 C C . VAL A 1 92 ? -2.078 0.132 -13.565 1.00 93.62 92 VAL A C 1
ATOM 645 O O . VAL A 1 92 ? -3.184 0.516 -13.186 1.00 93.62 92 VAL A O 1
ATOM 648 N N . VAL A 1 93 ? -1.707 -1.150 -13.501 1.00 93.88 93 VAL A N 1
ATOM 649 C CA . VAL A 1 93 ? -2.566 -2.200 -12.926 1.00 93.88 93 VAL A CA 1
ATOM 650 C C . VAL A 1 93 ? -2.946 -1.847 -11.487 1.00 93.88 93 VAL A C 1
ATOM 652 O O . VAL A 1 93 ? -4.121 -1.913 -11.127 1.00 93.88 93 VAL A O 1
ATOM 655 N N . TRP A 1 94 ? -1.985 -1.390 -10.681 1.00 91.81 94 TRP A N 1
ATOM 656 C CA . TRP A 1 94 ? -2.254 -0.956 -9.312 1.00 91.81 94 TRP A CA 1
ATOM 657 C C . TRP A 1 94 ? -3.223 0.230 -9.237 1.00 91.81 94 TRP A C 1
ATOM 659 O O . TRP A 1 94 ? -4.115 0.225 -8.395 1.00 91.81 94 TRP A O 1
ATOM 669 N N . ILE A 1 95 ? -3.109 1.217 -10.133 1.00 91.06 95 ILE A N 1
ATOM 670 C CA . ILE A 1 95 ? -4.053 2.347 -10.205 1.00 91.06 95 ILE A CA 1
ATOM 671 C C . ILE A 1 95 ? -5.479 1.856 -10.481 1.00 91.06 95 ILE A C 1
ATOM 673 O O . ILE A 1 95 ? -6.410 2.326 -9.829 1.00 91.06 95 ILE A O 1
ATOM 677 N N . VAL A 1 96 ? -5.661 0.900 -11.398 1.00 92.19 96 VAL A N 1
ATOM 678 C CA . VAL A 1 96 ? -6.983 0.321 -11.700 1.00 92.19 96 VAL A CA 1
ATOM 679 C C . VAL A 1 96 ? -7.559 -0.391 -10.475 1.00 92.19 96 VAL A C 1
ATOM 681 O O . VAL A 1 96 ? -8.722 -0.178 -10.127 1.00 92.19 96 VAL A O 1
ATOM 684 N N . VAL A 1 97 ? -6.742 -1.186 -9.778 1.00 89.81 97 VAL A N 1
ATOM 685 C CA . VAL A 1 97 ? -7.154 -1.855 -8.535 1.00 89.81 97 VAL A CA 1
ATOM 686 C C . VAL A 1 97 ? -7.529 -0.824 -7.470 1.00 89.81 97 VAL A C 1
ATOM 688 O O . VAL A 1 97 ? -8.624 -0.896 -6.915 1.00 89.81 97 VAL A O 1
ATOM 691 N N . ALA A 1 98 ? -6.681 0.176 -7.230 1.00 87.50 98 ALA A N 1
ATOM 692 C CA . ALA A 1 98 ? -6.914 1.217 -6.233 1.00 87.50 98 ALA A CA 1
ATOM 693 C C . ALA A 1 98 ? -8.174 2.046 -6.530 1.00 87.50 98 ALA A C 1
ATOM 695 O O . ALA A 1 98 ? -8.935 2.352 -5.614 1.00 87.50 98 ALA A O 1
ATOM 696 N N . ALA A 1 99 ? -8.441 2.352 -7.803 1.00 87.81 99 ALA A N 1
ATOM 697 C CA . ALA A 1 99 ? -9.645 3.067 -8.224 1.00 87.81 99 ALA A CA 1
ATOM 698 C C . ALA A 1 99 ? -10.940 2.283 -7.943 1.00 87.81 99 ALA A C 1
ATOM 700 O O . ALA A 1 99 ? -11.998 2.887 -7.779 1.00 87.81 99 ALA A O 1
ATOM 701 N N . SER A 1 100 ? -10.868 0.950 -7.857 1.00 86.44 100 SER A N 1
ATOM 702 C CA . SER A 1 100 ? -12.014 0.099 -7.510 1.00 86.44 100 SER A CA 1
ATOM 703 C C . SER A 1 100 ? -12.263 -0.036 -5.998 1.00 86.44 100 SER A C 1
ATOM 705 O O . SER A 1 100 ? -13.303 -0.557 -5.585 1.00 86.44 100 SER A O 1
ATOM 707 N N . MET A 1 101 ? -11.333 0.421 -5.149 1.00 83.06 101 MET A N 1
ATOM 708 C CA . MET A 1 101 ? -11.440 0.258 -3.698 1.00 83.06 101 MET A CA 1
ATOM 709 C C . MET A 1 101 ? -12.472 1.221 -3.100 1.00 83.06 101 MET A C 1
ATOM 711 O O . MET A 1 101 ? -12.472 2.422 -3.366 1.00 83.06 101 MET A O 1
ATOM 715 N N . LYS A 1 102 ? -13.341 0.700 -2.227 1.00 73.56 102 LYS A N 1
ATOM 716 C CA . LYS A 1 102 ? -14.284 1.529 -1.464 1.00 73.56 102 LYS A CA 1
ATOM 717 C C . LYS A 1 102 ? -13.538 2.252 -0.335 1.00 73.56 102 LYS A C 1
ATOM 719 O O . LYS A 1 102 ? -12.791 1.596 0.394 1.00 73.56 102 LYS A O 1
ATOM 724 N N . PRO A 1 103 ? -13.749 3.565 -0.145 1.00 65.50 103 PRO A N 1
ATOM 725 C CA . PRO A 1 103 ? -13.090 4.302 0.924 1.00 65.50 103 PRO A CA 1
ATOM 726 C C . PRO A 1 103 ? -13.516 3.744 2.294 1.00 65.50 103 PRO A C 1
ATOM 728 O O . PRO A 1 103 ? -14.710 3.515 2.514 1.00 65.50 103 PRO A O 1
ATOM 731 N N . PRO A 1 104 ? -12.574 3.512 3.226 1.00 63.94 104 PRO A N 1
ATOM 732 C CA . PRO A 1 104 ? -12.913 3.035 4.560 1.00 63.94 104 PRO A CA 1
ATOM 733 C C . PRO A 1 104 ? -13.685 4.103 5.340 1.00 63.94 104 PRO A C 1
ATOM 735 O O . PRO A 1 104 ? -13.480 5.307 5.163 1.00 63.94 104 PRO A O 1
ATOM 738 N N . ARG A 1 105 ? -14.566 3.658 6.242 1.00 58.09 105 ARG A N 1
ATOM 739 C CA . ARG A 1 105 ? -15.279 4.560 7.153 1.00 58.09 105 ARG A CA 1
ATOM 740 C C . ARG A 1 105 ? -14.260 5.236 8.074 1.00 58.09 105 ARG A C 1
ATOM 742 O O . ARG A 1 105 ? -13.506 4.560 8.771 1.00 58.09 105 ARG A O 1
ATOM 749 N N . TYR A 1 106 ? -14.231 6.567 8.068 1.00 61.66 106 TYR A N 1
ATOM 750 C CA . TYR A 1 106 ? -13.413 7.371 8.978 1.00 61.66 106 TYR A CA 1
ATOM 751 C C . TYR A 1 106 ? -14.023 7.319 10.385 1.00 61.66 106 TYR A C 1
ATOM 753 O O . TYR A 1 106 ? -14.761 8.211 10.792 1.00 61.66 106 TYR A O 1
ATOM 761 N N . LEU A 1 107 ? -13.739 6.240 11.112 1.00 63.72 107 LEU A N 1
ATOM 762 C CA . LEU A 1 107 ? -14.099 6.112 12.518 1.00 63.72 107 LEU A CA 1
ATOM 763 C C . LEU A 1 107 ? -13.010 6.785 13.367 1.00 63.72 107 LEU A C 1
ATOM 765 O O . LEU A 1 107 ? -11.853 6.362 13.339 1.00 63.72 107 LEU A O 1
ATOM 769 N N . ALA A 1 108 ? -13.355 7.845 14.093 1.00 64.44 108 ALA A N 1
ATOM 770 C CA . ALA A 1 108 ? -12.484 8.471 15.080 1.00 64.44 108 ALA A CA 1
ATOM 771 C C . ALA A 1 108 ? -12.622 7.776 16.437 1.00 64.44 108 ALA A C 1
ATOM 773 O O . ALA A 1 108 ? -13.727 7.445 16.858 1.00 64.44 108 ALA A O 1
ATOM 774 N N . SER A 1 109 ? -11.508 7.600 17.147 1.00 72.94 109 SER A N 1
ATOM 775 C CA . SER A 1 109 ? -11.550 7.207 18.557 1.00 72.94 109 SER A CA 1
ATOM 776 C C . SER A 1 109 ? -11.807 8.438 19.424 1.00 72.94 109 SER A C 1
ATOM 778 O O . SER A 1 109 ? -11.011 9.378 19.424 1.00 72.94 109 SER A O 1
ATOM 780 N N . LYS A 1 110 ? -12.911 8.429 20.166 1.00 75.88 110 LYS A N 1
ATOM 781 C CA . LYS A 1 110 ? -13.248 9.403 21.204 1.00 75.88 110 LYS A CA 1
ATOM 782 C C . LYS A 1 110 ? -13.158 8.734 22.571 1.00 75.88 110 LYS A C 1
ATOM 784 O O . LYS A 1 110 ? -13.623 7.614 22.755 1.00 75.88 110 LYS A O 1
ATOM 789 N N . LEU A 1 111 ? -12.535 9.441 23.503 1.00 76.88 111 LEU A N 1
ATOM 790 C CA . LEU A 1 111 ? -12.411 9.058 24.902 1.00 76.88 111 LEU A CA 1
ATOM 791 C C . LEU A 1 111 ? -13.384 9.909 25.703 1.00 76.88 111 LEU A C 1
ATOM 793 O O . LEU A 1 111 ? -13.296 11.135 25.640 1.00 76.88 111 LEU A O 1
ATOM 797 N N . ILE A 1 112 ? -14.291 9.270 26.433 1.00 79.69 112 ILE A N 1
ATOM 798 C CA . ILE A 1 112 ? -15.197 9.958 27.355 1.00 79.69 112 ILE A CA 1
ATOM 799 C C . ILE A 1 112 ? -14.885 9.488 28.767 1.00 79.69 112 ILE A C 1
ATOM 801 O O . ILE A 1 112 ? -14.734 8.293 29.017 1.00 79.69 112 ILE A O 1
ATOM 805 N N . ARG A 1 113 ? -14.756 10.443 29.685 1.00 77.25 113 ARG A N 1
ATOM 806 C CA . ARG A 1 113 ? -14.475 10.164 31.090 1.00 77.25 113 ARG A CA 1
ATOM 807 C C . ARG A 1 113 ? -15.774 9.853 31.816 1.00 77.25 113 ARG A C 1
ATOM 809 O O . ARG A 1 113 ? -16.718 10.636 31.737 1.00 77.25 113 ARG A O 1
ATOM 816 N N . ILE A 1 114 ? -15.803 8.728 32.515 1.00 77.31 114 ILE A N 1
ATOM 817 C CA . ILE A 1 114 ? -16.941 8.318 33.330 1.00 77.31 114 ILE A CA 1
ATOM 818 C C . ILE A 1 114 ? -16.815 9.060 34.658 1.00 77.31 114 ILE A C 1
ATOM 820 O O . ILE A 1 114 ? -15.780 8.993 35.326 1.00 77.31 114 ILE A O 1
ATOM 824 N N . SER A 1 115 ? -17.815 9.889 34.954 1.00 60.09 115 SER A N 1
ATOM 825 C CA . SER A 1 115 ? -17.827 10.713 36.159 1.00 60.09 115 SER A CA 1
ATOM 826 C C . SER A 1 115 ? -18.402 9.859 37.273 1.00 60.09 115 SER A C 1
ATOM 828 O O . SER A 1 115 ? -19.594 9.605 37.294 1.00 60.09 115 SER A O 1
ATOM 830 N N . ASP A 1 116 ? -17.518 9.421 38.160 1.00 56.19 116 ASP A N 1
ATOM 831 C CA . ASP A 1 116 ? -17.790 8.524 39.277 1.00 56.19 116 ASP A CA 1
ATOM 832 C C . ASP A 1 116 ? -18.117 7.073 38.923 1.00 56.19 116 ASP A C 1
ATOM 834 O O . ASP A 1 116 ? -18.562 6.724 37.835 1.00 56.19 116 ASP A O 1
ATOM 838 N N . ARG A 1 117 ? -17.785 6.204 39.882 1.00 53.28 117 ARG A N 1
ATOM 839 C CA . ARG A 1 117 ? -18.034 4.763 39.857 1.00 53.28 117 ARG A CA 1
ATOM 840 C C . ARG A 1 117 ? -19.542 4.522 39.798 1.00 53.28 117 ARG A C 1
ATOM 842 O O . ARG A 1 117 ? -20.173 4.335 40.837 1.00 53.28 117 ARG A O 1
ATOM 849 N N . SER A 1 118 ? -20.114 4.562 38.605 1.00 53.25 118 SER A N 1
ATOM 850 C CA . SER A 1 118 ? -21.507 4.214 38.390 1.00 53.25 118 SER A CA 1
ATOM 851 C C . SER A 1 118 ? -21.756 2.774 38.842 1.00 53.25 118 SER A C 1
ATOM 853 O O . SER A 1 118 ? -20.937 1.876 38.641 1.00 53.25 118 SER A O 1
ATOM 855 N N . CYS A 1 119 ? -22.885 2.572 39.524 1.00 49.53 119 CYS A N 1
ATOM 856 C CA . CYS A 1 119 ? -23.357 1.269 39.999 1.00 49.53 119 CYS A CA 1
ATOM 857 C C . CYS A 1 119 ? -23.871 0.371 38.852 1.00 49.53 119 CYS A C 1
ATOM 859 O O . CYS A 1 119 ? -24.322 -0.742 39.115 1.00 49.53 119 CYS A O 1
ATOM 861 N N . GLU A 1 120 ? -23.854 0.858 37.604 1.00 57.72 120 GLU A N 1
ATOM 862 C CA . GLU A 1 120 ? -24.193 0.097 36.399 1.00 57.72 120 GLU A CA 1
ATOM 863 C C . GLU A 1 120 ? -22.996 -0.750 35.936 1.00 57.72 120 GLU A C 1
ATOM 865 O O . GLU A 1 120 ? -21.876 -0.255 35.797 1.00 57.72 120 GLU A O 1
ATOM 870 N N . ASP A 1 121 ? -23.242 -2.033 35.640 1.00 71.38 121 ASP A N 1
ATOM 871 C CA . ASP A 1 121 ? -22.240 -2.914 35.034 1.00 71.38 121 ASP A CA 1
ATOM 872 C C . ASP A 1 121 ? -21.687 -2.289 33.742 1.00 71.38 121 ASP A C 1
ATOM 874 O O . ASP A 1 121 ? -22.447 -1.859 32.866 1.00 71.38 121 ASP A O 1
ATOM 878 N N . ALA A 1 122 ? -20.357 -2.297 33.605 1.00 73.38 122 ALA A N 1
ATOM 879 C CA . ALA A 1 122 ? -19.606 -1.734 32.476 1.00 73.38 122 ALA A CA 1
ATOM 880 C C . ALA A 1 122 ? -20.167 -2.158 31.107 1.00 73.38 122 ALA A C 1
ATOM 882 O O . ALA A 1 122 ? -20.237 -1.365 30.162 1.00 73.38 122 ALA A O 1
ATOM 883 N N . ASP A 1 123 ? -20.608 -3.413 31.019 1.00 76.94 123 ASP A N 1
ATOM 884 C CA . ASP A 1 123 ? -21.182 -4.014 29.819 1.00 76.94 123 ASP A CA 1
ATOM 885 C C . ASP A 1 123 ? -22.531 -3.396 29.434 1.00 76.94 123 ASP A C 1
ATOM 887 O O . ASP A 1 123 ? -22.826 -3.219 28.247 1.00 76.94 123 ASP A O 1
ATOM 891 N N . THR A 1 124 ? -23.337 -3.003 30.420 1.00 81.12 124 THR A N 1
ATOM 892 C CA . THR A 1 124 ? -24.650 -2.377 30.214 1.00 81.12 124 THR A CA 1
ATOM 893 C C . THR A 1 124 ? -24.489 -0.966 29.659 1.00 81.12 124 THR A C 1
ATOM 895 O O . THR A 1 124 ? -25.147 -0.598 28.677 1.00 81.12 124 THR A O 1
ATOM 898 N N . LEU A 1 125 ? -23.544 -0.202 30.215 1.00 78.50 125 LEU A N 1
ATOM 899 C CA . LEU A 1 125 ? -23.199 1.131 29.724 1.00 78.50 125 LEU A CA 1
ATOM 900 C C . LEU A 1 125 ? -22.595 1.063 28.312 1.00 78.50 125 LEU A C 1
ATOM 902 O O . LEU A 1 125 ? -23.002 1.816 27.421 1.00 78.50 125 LEU A O 1
ATOM 906 N N . ALA A 1 126 ? -21.699 0.104 28.057 1.00 79.88 126 ALA A N 1
ATOM 907 C CA . ALA A 1 126 ? -21.150 -0.136 26.722 1.00 79.88 126 ALA A CA 1
ATOM 908 C C . ALA A 1 126 ? -22.250 -0.493 25.702 1.00 79.88 126 ALA A C 1
ATOM 910 O O . ALA A 1 126 ? -22.230 -0.003 24.568 1.00 79.88 126 ALA A O 1
ATOM 911 N N . ALA A 1 127 ? -23.239 -1.304 26.092 1.00 82.06 127 ALA A N 1
ATOM 912 C CA . ALA A 1 127 ? -24.367 -1.662 25.236 1.00 82.06 127 ALA A CA 1
ATOM 913 C C . ALA A 1 127 ? -25.262 -0.457 24.901 1.00 82.06 127 ALA A C 1
ATOM 915 O O . ALA A 1 127 ? -25.708 -0.334 23.757 1.00 82.06 127 ALA A O 1
ATOM 916 N N . ARG A 1 128 ? -25.498 0.452 25.856 1.00 81.31 128 ARG A N 1
ATOM 917 C CA . ARG A 1 128 ? -26.246 1.702 25.621 1.00 81.31 128 ARG A CA 1
ATOM 918 C C . ARG A 1 128 ? -25.485 2.642 24.689 1.00 81.31 128 ARG A C 1
ATOM 920 O O . ARG A 1 128 ? -26.068 3.131 23.723 1.00 81.31 128 ARG A O 1
ATOM 927 N N . LEU A 1 129 ? -24.183 2.820 24.908 1.00 80.81 129 LEU A N 1
ATOM 928 C CA . LEU A 1 129 ? -23.334 3.664 24.062 1.00 80.81 129 LEU A CA 1
ATOM 929 C C . LEU A 1 129 ? -23.256 3.153 22.615 1.00 80.81 129 LEU A C 1
ATOM 931 O O . LEU A 1 129 ? -23.297 3.953 21.685 1.00 80.81 129 LEU A O 1
ATOM 935 N N . ARG A 1 130 ? -23.236 1.831 22.395 1.00 82.12 130 ARG A N 1
ATOM 936 C CA . ARG A 1 130 ? -23.295 1.234 21.043 1.00 82.12 130 ARG A CA 1
ATOM 937 C C . ARG A 1 130 ? -24.594 1.526 20.289 1.00 82.12 130 ARG A C 1
ATOM 939 O O . ARG A 1 130 ? -24.601 1.432 19.067 1.00 82.12 130 ARG A O 1
ATOM 946 N N . ARG A 1 131 ? -25.694 1.851 20.981 1.00 83.69 131 ARG A N 1
ATOM 947 C CA . ARG A 1 131 ? -26.979 2.184 20.337 1.00 83.69 131 ARG A CA 1
ATOM 948 C C . ARG A 1 131 ? -27.033 3.620 19.820 1.00 83.69 131 ARG A C 1
ATOM 950 O O . ARG A 1 131 ? -27.983 3.962 19.118 1.00 83.69 131 ARG A O 1
ATOM 957 N N . LEU A 1 132 ? -26.050 4.456 20.157 1.00 81.12 132 LEU A N 1
ATOM 958 C CA . LEU A 1 132 ? -26.024 5.836 19.700 1.00 81.12 132 LEU A CA 1
ATOM 959 C C . LEU A 1 132 ? -25.727 5.930 18.196 1.00 81.12 132 LEU A C 1
ATOM 961 O O . LEU A 1 132 ? -24.845 5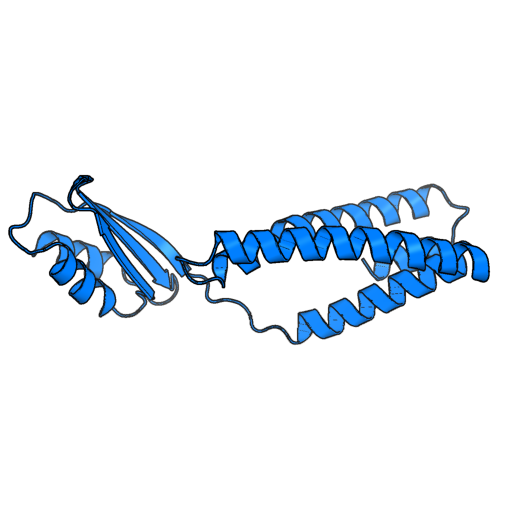.230 17.685 1.00 81.12 132 LEU A O 1
ATOM 965 N N . PRO A 1 133 ? -26.425 6.824 17.474 1.00 75.75 133 PRO A N 1
ATOM 966 C CA . PRO A 1 133 ? -26.165 7.052 16.063 1.00 75.75 133 PRO A CA 1
ATOM 967 C C . PRO A 1 133 ? -24.723 7.530 15.866 1.00 75.75 133 PRO A C 1
ATOM 969 O O . PRO A 1 133 ? -24.259 8.477 16.496 1.00 75.75 133 PRO A O 1
ATOM 972 N N . GLY A 1 134 ? -23.999 6.842 14.986 1.00 75.88 134 GLY A N 1
ATOM 973 C CA . GLY A 1 134 ? -22.593 7.126 14.714 1.00 75.88 134 GLY A CA 1
ATOM 974 C C . GLY A 1 134 ? -21.601 6.364 15.594 1.00 75.88 134 GLY A C 1
ATOM 975 O O . GLY A 1 134 ? -20.417 6.434 15.292 1.00 75.88 134 GLY A O 1
ATOM 976 N N . VAL A 1 135 ? -22.014 5.589 16.603 1.00 79.88 135 VAL A N 1
ATOM 977 C CA . VAL A 1 135 ? -21.089 4.733 17.371 1.00 79.88 135 VAL A CA 1
ATOM 978 C C . VAL A 1 135 ? -20.937 3.380 16.675 1.00 79.88 135 VAL A C 1
ATOM 980 O O . VAL A 1 135 ? -21.893 2.627 16.533 1.00 79.88 135 VAL A O 1
ATOM 983 N N . ALA A 1 136 ? -19.726 3.073 16.214 1.00 73.19 136 ALA A N 1
ATOM 984 C CA . ALA A 1 136 ? -19.400 1.787 15.598 1.00 73.19 136 ALA A CA 1
ATOM 985 C C . ALA A 1 136 ? -18.947 0.758 16.641 1.00 73.19 136 ALA A C 1
ATOM 987 O O . ALA A 1 136 ? -19.327 -0.407 16.569 1.00 73.19 136 ALA A O 1
ATOM 988 N N . GLU A 1 137 ? -18.162 1.189 17.628 1.00 75.88 137 GLU A N 1
ATOM 989 C CA . GLU A 1 137 ? -17.765 0.366 18.770 1.00 75.88 137 GLU A CA 1
ATOM 990 C C . GLU A 1 137 ? -17.750 1.229 20.033 1.00 75.88 137 GLU A C 1
ATOM 992 O O . GLU A 1 137 ? -17.308 2.374 19.999 1.00 75.88 137 GLU A O 1
ATOM 997 N N . ALA A 1 138 ? -18.191 0.657 21.151 1.00 78.88 138 ALA A N 1
ATOM 998 C CA . ALA A 1 138 ? -17.981 1.204 22.488 1.00 78.88 138 ALA A CA 1
ATOM 999 C C . ALA A 1 138 ? -17.348 0.124 23.365 1.00 78.88 138 ALA A C 1
ATOM 1001 O O . ALA A 1 138 ? -17.796 -1.029 23.331 1.00 78.88 138 ALA A O 1
ATOM 1002 N N . VAL A 1 139 ? -16.323 0.493 24.124 1.00 79.00 139 VAL A N 1
ATOM 1003 C CA . VAL A 1 139 ? -15.676 -0.340 25.141 1.00 79.00 139 VAL A CA 1
ATOM 1004 C C . VAL A 1 139 ? -15.529 0.514 26.391 1.00 79.00 139 VAL A C 1
ATOM 1006 O O . VAL A 1 139 ? -14.960 1.601 26.330 1.00 79.00 139 VAL A O 1
ATOM 1009 N N . VAL A 1 140 ? -16.065 0.042 27.511 1.00 80.50 140 VAL A N 1
ATOM 1010 C CA . VAL A 1 140 ? -15.973 0.725 28.804 1.00 80.50 140 VAL A CA 1
ATOM 1011 C C . VAL A 1 140 ? -14.908 0.025 29.637 1.00 80.50 140 VAL A C 1
ATOM 1013 O O . VAL A 1 140 ? -14.970 -1.187 29.821 1.00 80.50 140 VAL A O 1
ATOM 1016 N N . VAL A 1 141 ? -13.926 0.786 30.115 1.00 78.00 141 VAL A N 1
ATOM 1017 C CA . VAL A 1 141 ? -12.858 0.306 30.996 1.00 78.00 141 VAL A CA 1
ATOM 1018 C C . VAL A 1 141 ? -13.087 0.927 32.370 1.00 78.00 141 VAL A C 1
ATOM 1020 O O . VAL A 1 141 ? -12.599 2.018 32.671 1.00 78.00 141 VAL A O 1
ATOM 1023 N N . SER A 1 142 ? -13.876 0.244 33.202 1.00 71.81 142 SER A N 1
ATOM 1024 C CA . SER A 1 142 ? -14.270 0.753 34.525 1.00 71.81 142 SER A CA 1
ATOM 1025 C C . SER A 1 142 ? -13.090 0.959 35.474 1.00 71.81 142 SER A C 1
ATOM 1027 O O . SER A 1 142 ? -13.147 1.847 36.319 1.00 71.81 142 SER A O 1
ATOM 1029 N N . GLU A 1 143 ? -12.003 0.196 35.313 1.00 70.31 143 GLU A N 1
ATOM 1030 C CA . GLU A 1 143 ? -10.764 0.370 36.088 1.00 70.31 143 GLU A CA 1
ATOM 1031 C C . GLU A 1 143 ? -10.093 1.728 35.831 1.00 70.31 143 GLU A C 1
ATOM 1033 O O . GLU A 1 143 ? -9.523 2.321 36.745 1.00 70.31 143 GLU A O 1
ATOM 1038 N N . GLU A 1 144 ? -10.203 2.247 34.605 1.00 69.81 144 GLU A N 1
ATOM 1039 C CA . GLU A 1 144 ? -9.618 3.530 34.199 1.00 69.81 144 GLU A CA 1
ATOM 1040 C C . GLU A 1 144 ? -10.617 4.696 34.292 1.00 69.81 144 GLU A C 1
ATOM 1042 O O . GLU A 1 144 ? -10.230 5.860 34.159 1.00 69.81 144 GLU A O 1
ATOM 1047 N N . GLY A 1 145 ? -11.905 4.410 34.516 1.00 74.62 145 GLY A N 1
ATOM 1048 C CA . GLY A 1 145 ? -12.974 5.411 34.476 1.00 74.62 145 GLY A CA 1
ATOM 1049 C C . GLY A 1 145 ? -13.139 6.035 33.085 1.00 74.62 145 GLY A C 1
ATOM 1050 O O . GLY A 1 145 ? -13.423 7.231 32.965 1.00 74.62 145 GLY A O 1
ATOM 1051 N N . LEU A 1 146 ? -12.910 5.251 32.026 1.00 79.31 146 LEU A N 1
ATOM 1052 C CA . LEU A 1 146 ? -12.914 5.717 30.638 1.00 79.31 146 LEU A CA 1
ATOM 1053 C C . LEU A 1 146 ? -13.801 4.843 29.746 1.00 79.31 146 LEU A C 1
ATOM 1055 O O . LEU A 1 146 ? -13.793 3.615 29.823 1.00 79.31 146 LEU A O 1
ATOM 1059 N N . ALA A 1 147 ? -14.523 5.491 28.836 1.00 79.88 147 ALA A N 1
ATOM 1060 C CA . ALA A 1 147 ? -15.226 4.862 27.728 1.00 79.88 147 ALA A CA 1
ATOM 1061 C C . ALA A 1 147 ? -14.512 5.188 26.406 1.00 79.88 147 ALA A C 1
ATOM 1063 O O . ALA A 1 147 ? -14.395 6.350 26.005 1.00 79.88 147 ALA A O 1
ATOM 1064 N N . TYR A 1 148 ? -14.055 4.145 25.716 1.00 79.00 148 TYR A N 1
ATOM 1065 C CA . TYR A 1 148 ? -13.470 4.201 24.382 1.00 79.00 148 TYR A CA 1
ATOM 1066 C C . TYR A 1 148 ? -14.565 4.009 23.336 1.00 79.00 148 TYR A C 1
ATOM 1068 O O . TYR A 1 148 ? -15.158 2.935 23.223 1.00 79.00 148 TYR A O 1
ATOM 1076 N N . LEU A 1 149 ? -14.810 5.038 22.533 1.00 78.62 149 LEU A N 1
ATOM 1077 C CA . LEU A 1 149 ? -15.813 5.031 21.475 1.00 78.62 149 LEU A CA 1
ATOM 1078 C C . LEU A 1 149 ? -15.125 5.150 20.118 1.00 78.62 149 LEU A C 1
ATOM 1080 O O . LEU A 1 149 ? -14.414 6.121 19.872 1.00 78.62 149 LEU A O 1
ATOM 1084 N N . LYS A 1 150 ? -15.354 4.206 19.204 1.00 76.44 150 LYS A N 1
ATOM 1085 C CA . LYS A 1 150 ? -15.070 4.414 17.779 1.00 76.44 150 LYS A CA 1
ATOM 1086 C C . LYS A 1 150 ? -16.319 4.957 17.119 1.00 76.44 150 LYS A C 1
ATOM 1088 O O . LYS A 1 150 ? -17.325 4.254 17.031 1.00 76.44 150 LYS A O 1
ATOM 1093 N N . VAL A 1 151 ? -16.243 6.187 16.639 1.00 79.06 151 VAL A N 1
ATOM 1094 C CA . VAL A 1 151 ? -17.404 6.927 16.158 1.00 79.06 151 VAL A CA 1
ATOM 1095 C C . VAL A 1 151 ? -17.192 7.457 14.754 1.00 79.06 151 VAL A C 1
ATOM 1097 O O . VAL A 1 151 ? -16.101 7.882 14.388 1.00 79.06 151 VAL A O 1
ATOM 1100 N N . ASP A 1 152 ? -18.243 7.445 13.954 1.00 77.00 152 ASP A N 1
ATOM 1101 C CA . ASP A 1 152 ? -18.289 8.127 12.674 1.00 77.00 152 ASP A CA 1
ATOM 1102 C C . ASP A 1 152 ? -18.379 9.634 12.930 1.00 77.00 152 ASP A C 1
ATOM 1104 O O . ASP A 1 152 ? -19.437 10.154 13.294 1.00 77.00 152 ASP A O 1
ATOM 1108 N N . SER A 1 153 ? -17.261 10.342 12.754 1.00 68.69 153 SER A N 1
ATOM 1109 C CA . SER A 1 153 ? -17.148 11.775 13.062 1.00 68.69 153 SER A CA 1
ATOM 1110 C C . SER A 1 153 ? -18.139 12.658 12.302 1.00 68.69 153 SER A C 1
ATOM 1112 O O . SER A 1 153 ? -18.281 13.827 12.642 1.00 68.69 153 SER A O 1
ATOM 1114 N N . LYS A 1 154 ? -18.782 12.141 11.245 1.00 69.62 154 LYS A N 1
ATOM 1115 C CA . LYS A 1 154 ? -19.772 12.886 10.458 1.00 69.62 154 LYS A CA 1
ATOM 1116 C C . LYS A 1 154 ? -21.175 12.866 11.064 1.00 69.62 154 LYS A C 1
ATOM 1118 O O . LYS A 1 154 ? -21.977 13.722 10.714 1.00 69.62 154 LYS A O 1
ATOM 1123 N N . ILE A 1 155 ? -21.482 11.872 11.897 1.00 73.50 155 ILE A N 1
ATOM 1124 C CA . ILE A 1 155 ? -22.844 11.602 12.394 1.00 73.50 155 ILE A CA 1
ATOM 1125 C C . ILE A 1 155 ? -22.896 11.684 13.924 1.00 73.50 155 ILE A C 1
ATOM 1127 O O . ILE A 1 155 ? -23.937 12.004 14.487 1.00 73.50 155 ILE A O 1
ATOM 1131 N N . PHE A 1 156 ? -21.786 11.382 14.596 1.00 75.94 156 PHE A N 1
ATOM 1132 C CA . PHE A 1 156 ? -21.736 11.292 16.046 1.00 75.94 156 PHE A CA 1
ATOM 1133 C C . PHE A 1 156 ? -21.815 12.660 16.729 1.00 75.94 156 PHE A C 1
ATOM 1135 O O . PHE A 1 156 ? -20.983 13.534 16.478 1.00 75.94 156 PHE A O 1
ATOM 1142 N N . ASP A 1 157 ? -22.768 12.792 17.651 1.00 75.88 157 ASP A N 1
ATOM 1143 C CA . ASP A 1 157 ? -22.886 13.937 18.547 1.00 75.88 157 ASP A CA 1
ATOM 1144 C C . ASP A 1 157 ? -22.212 13.626 19.902 1.00 75.88 157 ASP A C 1
ATOM 1146 O O . ASP A 1 157 ? -22.709 12.782 20.658 1.00 75.88 157 ASP A O 1
ATOM 1150 N N . PRO A 1 158 ? -21.081 14.282 20.232 1.00 74.00 158 PRO A N 1
ATOM 1151 C CA . PRO A 1 158 ? -20.384 14.057 21.493 1.00 74.00 158 PRO A CA 1
ATOM 1152 C C . PRO A 1 158 ? -21.205 14.473 22.720 1.00 74.00 158 PRO A C 1
ATOM 1154 O O . PRO A 1 158 ? -21.046 13.852 23.770 1.00 74.00 158 PRO A O 1
ATOM 1157 N N . ALA A 1 159 ? -22.110 15.452 22.603 1.00 75.69 159 ALA A N 1
ATOM 1158 C CA . ALA A 1 159 ? -22.886 15.944 23.742 1.00 75.69 159 ALA A CA 1
ATOM 1159 C C . ALA A 1 159 ? -23.875 14.889 24.264 1.00 75.69 159 ALA A C 1
ATOM 1161 O O . ALA A 1 159 ? -24.055 14.752 25.473 1.00 75.69 159 ALA A O 1
ATOM 1162 N N . VAL A 1 160 ? -24.464 14.098 23.359 1.00 76.62 160 VAL A N 1
ATOM 1163 C CA . VAL A 1 160 ? -25.409 13.019 23.701 1.00 76.62 160 VAL A CA 1
ATOM 1164 C C . VAL A 1 160 ? -24.698 11.855 24.397 1.00 76.62 160 VAL A C 1
ATOM 1166 O O . VAL A 1 160 ? -25.245 11.224 25.300 1.00 76.62 160 VAL A O 1
ATOM 1169 N N . ALA A 1 161 ? -23.460 11.560 23.998 1.00 73.62 161 ALA A N 1
ATOM 1170 C CA . ALA A 1 161 ? -22.665 10.532 24.660 1.00 73.62 161 ALA A CA 1
ATOM 1171 C C . ALA A 1 161 ? -22.185 10.989 26.047 1.00 73.62 161 ALA A C 1
ATOM 1173 O O . ALA A 1 161 ? -22.217 10.202 26.990 1.00 73.62 161 ALA A O 1
ATOM 1174 N N . GLU A 1 162 ? -21.793 12.257 26.194 1.00 76.81 162 GLU A N 1
ATOM 1175 C CA . GLU A 1 162 ? -21.415 12.836 27.489 1.00 76.81 162 GLU A CA 1
ATOM 1176 C C . GLU A 1 162 ? -22.598 12.929 28.463 1.00 76.81 162 GLU A C 1
ATOM 1178 O O . GLU A 1 162 ? -22.413 12.683 29.656 1.00 76.81 162 GLU A O 1
ATOM 1183 N N . SER A 1 163 ? -23.814 13.225 27.986 1.00 71.75 163 SER A N 1
ATOM 1184 C CA . SER A 1 163 ? -25.010 13.232 28.840 1.00 71.75 163 SER A CA 1
ATOM 1185 C C . SER A 1 163 ? -25.360 11.830 29.336 1.00 71.75 163 SER A C 1
ATOM 1187 O O . SER A 1 163 ? -25.612 11.654 30.522 1.00 71.75 163 SER A O 1
ATOM 1189 N N . LEU A 1 164 ? -25.284 10.817 28.467 1.00 72.94 164 LEU A N 1
ATOM 1190 C CA . LEU A 1 164 ? -25.511 9.415 28.841 1.00 72.94 164 LEU A CA 1
ATOM 1191 C C . LEU A 1 164 ? -24.507 8.899 29.873 1.00 72.94 164 LEU A C 1
ATOM 1193 O O . LEU A 1 164 ? -24.880 8.113 30.734 1.00 72.94 164 LEU A O 1
ATOM 1197 N N . VAL A 1 165 ? -23.250 9.339 29.788 1.00 72.12 165 VAL A N 1
ATOM 1198 C CA . VAL A 1 165 ? -22.204 8.985 30.759 1.00 72.12 165 VAL A CA 1
ATOM 1199 C C . VAL A 1 165 ? -22.340 9.770 32.072 1.00 72.12 165 VAL A C 1
ATOM 1201 O O . VAL A 1 165 ? -21.840 9.317 33.093 1.00 72.12 165 VAL A O 1
ATOM 1204 N N . ARG A 1 166 ? -23.005 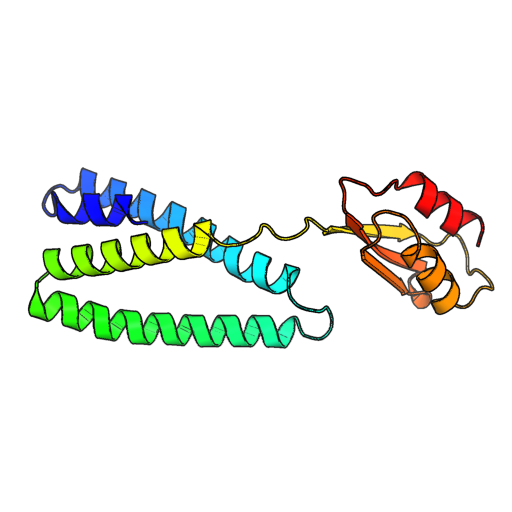10.933 32.070 1.00 68.00 166 ARG A N 1
ATOM 1205 C CA . ARG A 1 166 ? -23.345 11.686 33.293 1.00 68.00 166 ARG A CA 1
ATOM 1206 C C . ARG A 1 166 ? -24.604 11.182 34.000 1.00 68.00 166 ARG A C 1
ATOM 1208 O O . ARG A 1 166 ? -24.747 11.429 35.191 1.00 68.00 166 ARG A O 1
ATOM 1215 N N . GLU A 1 167 ? -25.538 10.589 33.262 1.00 62.72 167 GLU A N 1
ATOM 1216 C CA . GLU A 1 167 ? -26.817 10.084 33.787 1.00 62.72 167 GLU A CA 1
ATOM 1217 C C . GLU A 1 167 ? -26.749 8.638 34.305 1.00 62.72 167 GLU A C 1
ATOM 1219 O O . GLU A 1 167 ? -27.684 8.201 34.978 1.00 62.72 167 GLU A O 1
ATOM 1224 N N . ALA A 1 168 ? -25.693 7.899 33.960 1.00 57.16 168 ALA A N 1
ATOM 1225 C CA . ALA A 1 168 ? -25.432 6.525 34.393 1.00 57.16 168 ALA A CA 1
ATOM 1226 C C . ALA A 1 168 ? -24.540 6.493 35.639 1.00 57.16 168 ALA A C 1
ATOM 1228 O O . ALA A 1 168 ? -24.797 5.652 36.531 1.00 57.16 168 ALA A O 1
#

Secondary structure (DSSP, 8-state):
-HHHHHHHHH-TT-HHHHHHHHHHHHHHHHHHHHHHHHHHHHHS-TTTHHHHHHHHHHHHHHHHHHHHHHHHHHHHHHHHHHHHHHHHHHHHHHHHHHHTPPPPP-EEEEEEE--S--SS-HHHHHHHHHTSTTEEEEEEETTTTEEEEEEETTT--HHHHHHHHHH-